Protein AF-A0A7T8JTJ6-F1 (afdb_monomer_lite)

InterPro domains:
  IPR001506 Peptidase M12A [PF01400] (3-63)
  IPR001506 Peptidase M12A [PR00480] (8-23)
  IPR001506 Peptidase M12A [PR00480] (51-64)
  IPR001506 Peptidase M12A [PS51864] (1-66)
  IPR024079 Metallopeptidase, catalytic domain superfamily [G3DSA:3.40.390.10] (1-67)

Secondary structure (DSSP, 8-state):
----TTPPP-TT-TTPPPTTTT-S-SS-TT--S---SSS--TTTSS--SS--HHHHHHHHHHTT-TT-TT-

Radius of gyration: 14.87 Å; chains: 1; bounding box: 26×25×44 Å

Organism: Caligus rogercresseyi (NCBI:txid217165)

pLDDT: mean 94.32, std 6.61, range [51.62, 98.0]

Structure (mmCIF, N/CA/C/O backbone):
data_AF-A0A7T8JTJ6-F1
#
_entry.id   AF-A0A7T8JTJ6-F1
#
loop_
_atom_site.group_PDB
_atom_site.id
_atom_site.type_symbol
_atom_site.label_atom_id
_atom_site.label_alt_id
_atom_site.label_comp_id
_atom_site.label_asym_id
_atom_site.label_entity_id
_atom_site.label_seq_id
_atom_site.pdbx_PDB_ins_code
_atom_site.Cartn_x
_atom_site.Cartn_y
_atom_site.Cartn_z
_atom_site.occupancy
_atom_site.B_iso_or_equiv
_atom_site.auth_seq_id
_atom_site.auth_comp_id
_atom_site.auth_asym_id
_atom_site.auth_atom_id
_atom_site.pdbx_PDB_model_num
ATOM 1 N N . LEU A 1 1 ? 7.991 14.067 12.718 1.00 51.62 1 LEU A N 1
ATOM 2 C CA . LEU A 1 1 ? 7.995 12.588 12.763 1.00 51.62 1 LEU A CA 1
ATOM 3 C C . LEU A 1 1 ? 6.654 12.091 12.249 1.00 51.62 1 LEU A C 1
ATOM 5 O O . LEU A 1 1 ? 5.641 12.634 12.666 1.00 51.62 1 LEU A O 1
ATOM 9 N N . THR A 1 2 ? 6.640 11.114 11.343 1.00 67.69 2 THR A N 1
ATOM 10 C CA . THR A 1 2 ? 5.403 10.399 10.989 1.00 67.69 2 THR A CA 1
ATOM 11 C C . THR A 1 2 ? 5.153 9.297 12.021 1.00 67.69 2 THR A C 1
ATOM 13 O O . THR A 1 2 ? 6.112 8.707 12.519 1.00 67.69 2 THR A O 1
ATOM 16 N N . THR A 1 3 ? 3.893 9.051 12.380 1.00 86.81 3 THR A N 1
ATOM 17 C CA . THR A 1 3 ? 3.499 7.993 13.321 1.00 86.81 3 THR A CA 1
ATOM 18 C C . THR A 1 3 ? 2.686 6.927 12.595 1.00 86.81 3 THR A C 1
ATOM 20 O O . THR A 1 3 ? 1.832 7.228 11.761 1.00 86.81 3 THR A O 1
ATOM 23 N N . ALA A 1 4 ? 2.971 5.662 12.897 1.00 91.38 4 ALA A N 1
ATOM 24 C CA . ALA A 1 4 ? 2.258 4.526 12.325 1.00 91.38 4 ALA A CA 1
ATOM 25 C C . ALA A 1 4 ? 1.017 4.128 13.141 1.00 91.38 4 ALA A C 1
ATOM 27 O O . ALA A 1 4 ? 0.261 3.271 12.695 1.00 91.38 4 ALA A O 1
ATOM 28 N N . TYR A 1 5 ? 0.797 4.737 14.315 1.00 94.25 5 TYR A N 1
ATOM 29 C CA . TYR A 1 5 ? -0.287 4.377 15.239 1.00 94.25 5 TYR A CA 1
ATOM 30 C C . TYR A 1 5 ? -0.321 2.867 15.564 1.00 94.25 5 TYR A C 1
ATOM 32 O O . TYR A 1 5 ? -1.384 2.253 15.620 1.00 94.25 5 TYR A O 1
ATOM 40 N N . GLY A 1 6 ? 0.861 2.264 15.740 1.00 93.25 6 GLY A N 1
ATOM 41 C CA . GLY A 1 6 ? 1.053 0.832 16.015 1.00 93.25 6 GLY A CA 1
ATOM 42 C C . GLY A 1 6 ? 0.633 -0.122 14.894 1.00 93.25 6 GLY A C 1
ATOM 43 O O . GLY A 1 6 ? 0.641 -1.326 15.114 1.00 93.25 6 GLY A O 1
ATOM 44 N N . GLU A 1 7 ? 0.278 0.392 13.715 1.00 95.50 7 GLU A N 1
ATOM 45 C CA . GLU A 1 7 ? -0.028 -0.428 12.544 1.00 95.50 7 GLU A CA 1
ATOM 46 C C . GLU A 1 7 ? 1.246 -0.733 11.753 1.00 95.50 7 GLU A C 1
ATOM 48 O O . GLU A 1 7 ? 2.078 0.146 11.510 1.00 95.50 7 GLU A O 1
ATOM 53 N N . GLU A 1 8 ? 1.393 -1.987 11.336 1.00 95.00 8 GLU A N 1
ATOM 54 C CA . GLU A 1 8 ? 2.509 -2.432 10.500 1.00 95.00 8 GLU A CA 1
ATOM 55 C C . GLU A 1 8 ? 2.451 -1.836 9.086 1.00 95.00 8 GLU A C 1
ATOM 57 O O . GLU A 1 8 ? 1.438 -1.277 8.657 1.00 95.00 8 GLU A O 1
ATOM 62 N N . TYR A 1 9 ? 3.537 -2.015 8.327 1.00 95.38 9 TYR A N 1
ATOM 63 C CA . TYR A 1 9 ? 3.548 -1.681 6.906 1.00 95.38 9 TYR A CA 1
ATOM 64 C C . TYR A 1 9 ? 2.450 -2.450 6.166 1.00 95.38 9 TYR A C 1
ATOM 66 O O . TYR A 1 9 ? 2.226 -3.640 6.407 1.00 95.38 9 TYR A O 1
ATOM 74 N N . ASP A 1 10 ? 1.758 -1.749 5.278 1.00 96.62 10 ASP A N 1
ATOM 75 C CA . ASP A 1 10 ? 0.619 -2.282 4.556 1.00 96.62 10 ASP A CA 1
ATOM 76 C C . ASP A 1 10 ? 0.842 -2.163 3.051 1.00 96.62 10 ASP A C 1
ATOM 78 O O . ASP A 1 10 ? 0.677 -1.093 2.463 1.00 96.62 10 ASP A O 1
ATOM 82 N N . TYR A 1 11 ? 1.228 -3.283 2.444 1.00 96.56 11 TYR A N 1
ATOM 83 C CA . TYR A 1 11 ? 1.379 -3.420 0.995 1.00 96.56 11 TYR A CA 1
ATOM 84 C C . TYR A 1 11 ? 0.044 -3.264 0.254 1.00 96.56 11 TYR A C 1
ATOM 86 O O . TYR A 1 11 ? 0.037 -2.902 -0.923 1.00 96.56 11 TYR A O 1
ATOM 94 N N . ASP A 1 12 ? -1.075 -3.478 0.956 1.00 96.50 12 ASP A N 1
ATOM 95 C CA . ASP A 1 12 ? -2.423 -3.342 0.419 1.00 96.50 12 ASP A CA 1
ATOM 96 C C . ASP A 1 12 ? -3.051 -1.968 0.676 1.00 96.50 12 ASP A C 1
ATOM 98 O O . ASP A 1 12 ? -4.214 -1.757 0.331 1.00 96.50 12 ASP A O 1
ATOM 102 N N . SER A 1 13 ? -2.309 -1.022 1.253 1.00 97.06 13 SER A N 1
ATOM 103 C CA . SER A 1 13 ? -2.815 0.331 1.478 1.00 97.06 13 SER A CA 1
ATOM 104 C C . SER A 1 13 ? -3.175 0.999 0.152 1.00 97.06 13 SER A C 1
ATOM 106 O O . SER A 1 13 ? -2.401 0.959 -0.807 1.00 97.06 13 SER A O 1
ATOM 108 N N . ILE A 1 14 ? -4.304 1.712 0.108 1.00 97.38 14 ILE A N 1
ATOM 109 C CA . ILE A 1 14 ? -4.692 2.519 -1.063 1.00 97.38 14 ILE A CA 1
ATOM 110 C C . ILE A 1 14 ? -3.680 3.636 -1.364 1.00 97.38 14 ILE A C 1
ATOM 112 O O . ILE A 1 14 ? -3.633 4.163 -2.474 1.00 97.38 14 ILE A O 1
ATOM 116 N N . MET A 1 15 ? -2.873 3.999 -0.365 1.00 96.50 15 MET A N 1
ATOM 117 C CA . MET A 1 15 ? -1.820 5.005 -0.466 1.00 96.50 15 MET A CA 1
ATOM 118 C C . MET A 1 15 ? -0.495 4.427 -0.975 1.00 96.50 15 MET A C 1
ATOM 120 O O . MET A 1 15 ? 0.443 5.188 -1.214 1.00 96.50 15 MET A O 1
ATOM 124 N N . HIS A 1 16 ? -0.379 3.104 -1.110 1.00 97.56 16 HIS A N 1
ATOM 125 C CA . HIS A 1 16 ? 0.837 2.477 -1.603 1.00 97.56 16 HIS A CA 1
ATOM 126 C C . HIS A 1 16 ? 0.996 2.754 -3.104 1.00 97.56 16 HIS A C 1
ATOM 128 O O . HIS A 1 16 ? 0.057 2.623 -3.889 1.00 97.56 16 HIS A O 1
ATOM 134 N N . TYR A 1 17 ? 2.200 3.129 -3.531 1.00 97.50 17 TYR A N 1
ATOM 135 C CA . TYR A 1 17 ? 2.513 3.263 -4.954 1.00 97.50 17 TYR A CA 1
ATOM 136 C C . TYR A 1 17 ? 2.584 1.893 -5.635 1.00 97.50 17 TYR A C 1
ATOM 138 O O . TYR A 1 17 ? 2.920 0.894 -5.005 1.00 97.50 17 TYR A O 1
ATOM 146 N N . SER A 1 18 ? 2.304 1.825 -6.936 1.00 96.31 18 SER A N 1
ATOM 147 C CA . SER A 1 18 ? 2.602 0.605 -7.691 1.00 96.31 18 SER A CA 1
ATOM 148 C C . SER A 1 18 ? 4.107 0.372 -7.776 1.00 96.31 18 SER A C 1
ATOM 150 O O . SER A 1 18 ? 4.899 1.313 -7.685 1.00 96.31 18 SER A O 1
ATOM 152 N N . SER A 1 19 ? 4.505 -0.875 -8.022 1.00 97.19 19 SER A N 1
ATOM 153 C CA . SER A 1 19 ? 5.910 -1.268 -8.206 1.00 97.19 19 SER A CA 1
ATOM 154 C C . SER A 1 19 ? 6.641 -0.515 -9.317 1.00 97.19 19 SER A C 1
ATOM 156 O O . SER A 1 19 ? 7.869 -0.503 -9.354 1.00 97.19 19 SER A O 1
ATOM 158 N N . ARG A 1 20 ? 5.889 0.139 -10.207 1.00 96.56 20 ARG A N 1
ATOM 159 C CA . ARG A 1 20 ? 6.377 0.848 -11.395 1.00 96.56 20 ARG A CA 1
ATOM 160 C C . ARG A 1 20 ? 6.106 2.351 -11.363 1.00 96.56 20 ARG A C 1
ATOM 162 O O . ARG A 1 20 ? 6.252 3.025 -12.384 1.00 96.56 20 ARG A O 1
ATOM 169 N N . ALA A 1 21 ? 5.673 2.891 -10.224 1.00 96.25 21 ALA A N 1
ATOM 170 C CA . ALA A 1 21 ? 5.418 4.319 -10.088 1.00 96.25 21 ALA A CA 1
ATOM 171 C C . ALA A 1 21 ? 6.686 5.123 -10.420 1.00 96.25 21 ALA A C 1
ATOM 173 O O . ALA A 1 21 ? 7.762 4.837 -9.895 1.00 96.25 21 ALA A O 1
ATOM 174 N N . PHE A 1 22 ? 6.551 6.116 -11.304 1.00 96.31 22 PHE A N 1
ATOM 175 C CA . PHE A 1 22 ? 7.653 6.959 -11.792 1.00 96.31 22 PHE A CA 1
ATOM 176 C C . PHE A 1 22 ? 8.809 6.198 -12.470 1.00 96.31 22 PHE A C 1
ATOM 178 O O . PHE A 1 22 ? 9.929 6.705 -12.525 1.00 96.31 22 PHE A O 1
ATOM 185 N N . SER A 1 23 ? 8.561 4.993 -12.996 1.00 97.19 23 SER A N 1
ATOM 186 C CA . SER A 1 23 ? 9.553 4.294 -13.816 1.00 97.19 23 SER A CA 1
ATOM 187 C C . SER A 1 23 ? 9.905 5.104 -15.068 1.00 97.19 23 SER A C 1
ATOM 189 O O . SER A 1 23 ? 9.047 5.764 -15.656 1.00 97.19 23 SER A O 1
ATOM 191 N N . LYS A 1 24 ? 11.170 5.016 -15.499 1.00 96.44 24 LYS A N 1
ATOM 192 C CA . LYS A 1 24 ? 11.644 5.607 -16.764 1.00 96.44 24 LYS A CA 1
ATOM 193 C C . LYS A 1 24 ? 10.962 4.994 -17.993 1.00 96.44 24 LYS A C 1
ATOM 195 O O . LYS A 1 24 ? 10.906 5.640 -19.032 1.00 96.44 24 LYS A O 1
ATOM 200 N N . ASP A 1 25 ? 10.466 3.765 -17.859 1.00 94.75 25 ASP A N 1
ATOM 201 C CA . ASP A 1 25 ? 9.676 3.066 -18.865 1.00 94.75 25 ASP A CA 1
ATOM 202 C C . ASP A 1 25 ? 8.581 2.256 -18.153 1.00 94.75 25 ASP A C 1
ATOM 204 O O . ASP A 1 25 ? 8.843 1.264 -17.467 1.00 94.75 25 ASP A O 1
ATOM 208 N N . TYR A 1 26 ? 7.337 2.722 -18.276 1.00 90.12 26 TYR A N 1
ATOM 209 C CA . TYR A 1 26 ? 6.164 2.094 -17.663 1.00 90.12 26 TYR A CA 1
ATOM 210 C C . TYR A 1 26 ? 5.614 0.907 -18.477 1.00 90.12 26 TYR A C 1
ATOM 212 O O . TYR A 1 26 ? 4.763 0.170 -17.980 1.00 90.12 26 TYR A O 1
ATOM 220 N N . HIS A 1 27 ? 6.118 0.645 -19.685 1.00 91.38 27 HIS A N 1
ATOM 221 C CA . HIS A 1 27 ? 5.704 -0.518 -20.470 1.00 91.38 27 HIS A CA 1
ATOM 222 C C . HIS A 1 27 ? 6.584 -1.748 -20.210 1.00 91.38 27 HIS A C 1
ATOM 224 O O . HIS A 1 27 ? 6.040 -2.842 -20.118 1.00 91.38 27 HIS A O 1
ATOM 230 N N . ASP A 1 28 ? 7.881 -1.584 -19.925 1.00 94.62 28 ASP A N 1
ATOM 231 C CA . ASP A 1 28 ? 8.816 -2.691 -19.613 1.00 94.62 28 ASP A CA 1
ATOM 232 C C . ASP A 1 28 ? 8.710 -3.264 -18.166 1.00 94.62 28 ASP A C 1
ATOM 234 O O . ASP A 1 28 ? 9.231 -2.645 -17.231 1.00 94.62 28 ASP A O 1
ATOM 238 N N . PRO A 1 29 ? 8.035 -4.413 -17.937 1.00 90.00 29 PRO A N 1
ATOM 239 C CA . PRO A 1 29 ? 7.733 -4.952 -16.599 1.00 90.00 29 PRO A CA 1
ATOM 240 C C . PRO A 1 29 ? 8.949 -5.230 -15.719 1.00 90.00 29 PRO A C 1
ATOM 242 O O . PRO A 1 29 ? 8.800 -5.243 -14.500 1.00 90.00 29 PRO A O 1
ATOM 245 N N . GLU A 1 30 ? 10.138 -5.352 -16.300 1.00 93.56 30 GLU A N 1
ATOM 246 C CA . GLU A 1 30 ? 11.373 -5.597 -15.556 1.00 93.56 30 GLU A CA 1
ATOM 247 C C . GLU A 1 30 ? 11.908 -4.327 -14.866 1.00 93.56 30 GLU A C 1
ATOM 249 O O . GLU A 1 30 ? 12.709 -4.398 -13.930 1.00 93.56 30 GLU A O 1
ATOM 254 N N . ILE A 1 31 ? 11.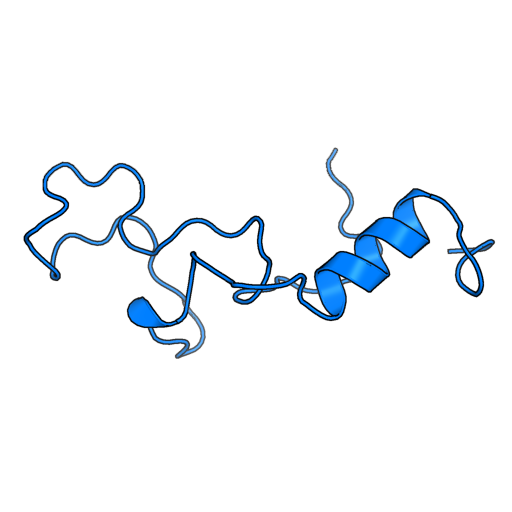460 -3.135 -15.284 1.00 95.44 31 ILE A N 1
ATOM 255 C CA . ILE A 1 31 ? 11.912 -1.859 -14.714 1.00 95.44 31 ILE A CA 1
ATOM 256 C C . ILE A 1 31 ? 10.999 -1.456 -13.554 1.00 95.44 31 ILE A C 1
ATOM 258 O O . ILE A 1 31 ? 10.090 -0.623 -13.679 1.00 95.44 31 ILE A O 1
ATOM 262 N N . LEU A 1 32 ? 11.288 -2.055 -12.401 1.00 96.69 32 LEU A N 1
ATOM 263 C CA . LEU A 1 32 ? 10.643 -1.775 -11.122 1.00 96.69 32 LEU A CA 1
ATOM 264 C C . LEU A 1 32 ? 11.340 -0.623 -10.384 1.00 96.69 32 LEU A C 1
ATOM 266 O O . LEU A 1 32 ? 12.567 -0.527 -10.349 1.00 96.69 32 LEU A O 1
ATOM 270 N N . THR A 1 33 ? 10.551 0.236 -9.743 1.00 97.56 33 THR A N 1
ATOM 271 C CA . THR A 1 33 ? 11.028 1.291 -8.833 1.00 97.56 33 THR A CA 1
ATOM 272 C C . THR A 1 33 ? 10.816 0.929 -7.364 1.00 97.56 33 THR A C 1
ATOM 274 O O . THR A 1 33 ? 11.520 1.452 -6.500 1.00 97.56 33 THR A O 1
ATOM 277 N N . ILE A 1 34 ? 9.887 0.012 -7.064 1.00 97.44 34 ILE A N 1
ATOM 278 C CA . ILE A 1 34 ? 9.619 -0.496 -5.713 1.00 97.44 34 ILE A CA 1
ATOM 279 C C . ILE A 1 34 ? 9.568 -2.025 -5.753 1.00 97.44 34 ILE A C 1
ATOM 281 O O . ILE A 1 34 ? 8.768 -2.603 -6.485 1.00 97.44 34 ILE A O 1
ATOM 285 N N . VAL A 1 35 ? 10.397 -2.673 -4.927 1.00 96.88 35 VAL A N 1
ATOM 286 C CA . VAL A 1 35 ? 10.483 -4.137 -4.812 1.00 96.88 35 VAL A CA 1
ATOM 287 C C . VAL A 1 35 ? 10.188 -4.552 -3.363 1.00 96.88 35 VAL A C 1
ATOM 289 O O . VAL A 1 35 ? 10.957 -4.182 -2.465 1.00 96.88 35 VAL A O 1
ATOM 292 N N . PRO A 1 36 ? 9.093 -5.293 -3.098 1.00 96.06 36 PRO A N 1
ATOM 293 C CA . PRO A 1 36 ? 8.800 -5.823 -1.766 1.00 96.06 36 PRO A CA 1
ATOM 294 C C . PRO A 1 36 ? 9.885 -6.796 -1.281 1.00 96.06 36 PRO A C 1
ATOM 296 O O . PRO A 1 36 ? 10.462 -7.547 -2.061 1.00 96.06 36 PRO A O 1
ATOM 299 N N . ARG A 1 37 ? 10.167 -6.808 0.029 1.00 94.62 37 ARG A N 1
ATOM 300 C CA . ARG A 1 37 ? 11.250 -7.636 0.614 1.00 94.62 37 ARG A CA 1
ATOM 301 C C . ARG A 1 37 ? 10.791 -8.971 1.204 1.00 94.62 37 ARG A C 1
ATOM 303 O O . ARG A 1 37 ? 11.624 -9.800 1.543 1.00 94.62 37 ARG A O 1
ATOM 310 N N . ASN A 1 38 ? 9.489 -9.168 1.376 1.00 89.50 38 ASN A N 1
ATOM 311 C CA . ASN A 1 38 ? 8.892 -10.258 2.154 1.00 89.50 38 ASN A CA 1
ATOM 312 C C . ASN A 1 38 ? 8.094 -11.251 1.291 1.00 89.50 38 ASN A C 1
ATOM 314 O O . ASN A 1 38 ? 7.128 -11.838 1.770 1.00 89.50 38 ASN A O 1
ATOM 318 N N . GLY A 1 39 ? 8.472 -11.418 0.022 1.00 88.50 39 GLY A N 1
ATOM 319 C CA . GLY A 1 39 ? 7.829 -12.375 -0.887 1.00 88.50 39 GLY A CA 1
ATOM 320 C C . GLY A 1 39 ? 6.472 -11.934 -1.445 1.00 88.50 39 GLY A C 1
ATOM 321 O O . GLY A 1 39 ? 5.860 -12.697 -2.182 1.00 88.50 39 GLY A O 1
ATOM 322 N N . VAL A 1 40 ? 6.011 -10.718 -1.129 1.00 94.31 40 VAL A N 1
ATOM 323 C CA . VAL A 1 40 ? 4.880 -10.084 -1.823 1.00 94.31 40 VAL A CA 1
ATOM 324 C C . VAL A 1 40 ? 5.284 -9.819 -3.273 1.00 94.31 40 VAL A C 1
ATOM 326 O O . VAL A 1 40 ? 6.385 -9.319 -3.523 1.00 94.31 40 VAL A O 1
ATOM 329 N N . SER A 1 41 ? 4.410 -10.154 -4.222 1.00 95.31 41 SER A N 1
ATOM 330 C CA . SER A 1 41 ? 4.685 -9.915 -5.636 1.00 95.31 41 SER A CA 1
ATOM 331 C C . SER A 1 41 ? 4.670 -8.400 -5.926 1.00 95.31 41 SER A C 1
ATOM 333 O O . SER A 1 41 ? 3.827 -7.670 -5.394 1.00 95.31 41 SER A O 1
ATOM 335 N N . PRO A 1 42 ? 5.597 -7.875 -6.751 1.00 95.38 42 PRO A N 1
ATOM 336 C CA . PRO A 1 42 ? 5.564 -6.477 -7.185 1.00 95.38 42 PRO A CA 1
ATOM 337 C C . PRO A 1 42 ? 4.255 -6.080 -7.887 1.00 95.38 42 PRO A C 1
ATOM 339 O O . PRO A 1 42 ? 3.894 -4.904 -7.906 1.00 95.38 42 PRO A O 1
ATOM 342 N N . GLU A 1 43 ? 3.536 -7.030 -8.471 1.00 93.50 43 GLU A N 1
ATOM 343 C CA . GLU A 1 43 ? 2.249 -6.817 -9.135 1.00 93.50 43 GLU A CA 1
ATOM 344 C C . GLU A 1 43 ? 1.103 -6.596 -8.134 1.00 93.50 43 GLU A C 1
ATOM 346 O O . GLU A 1 43 ? 0.115 -5.941 -8.471 1.00 93.50 43 GLU A O 1
ATOM 351 N N . ASP A 1 44 ? 1.249 -7.080 -6.897 1.00 94.62 44 ASP A N 1
ATOM 352 C CA . ASP A 1 44 ? 0.221 -6.977 -5.857 1.00 94.62 44 ASP A CA 1
ATOM 353 C C . ASP A 1 44 ? 0.175 -5.593 -5.191 1.00 94.62 44 ASP A C 1
ATOM 355 O O . ASP A 1 44 ? -0.850 -5.212 -4.615 1.00 94.62 44 ASP A O 1
ATOM 359 N N . ILE A 1 45 ? 1.252 -4.807 -5.277 1.00 96.25 45 ILE A N 1
ATOM 360 C CA . ILE A 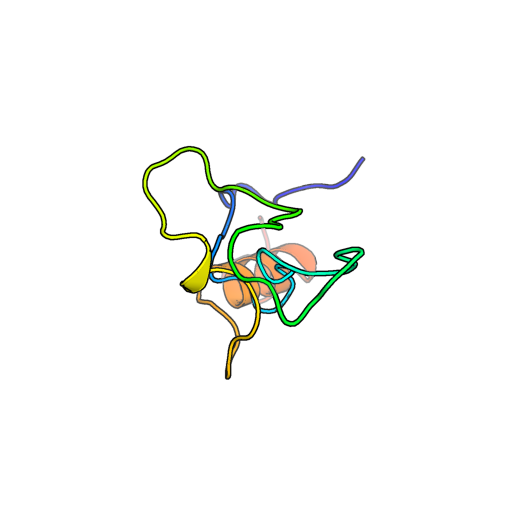1 45 ? 1.337 -3.480 -4.655 1.00 96.25 45 ILE A CA 1
ATOM 361 C C . ILE A 1 45 ? 0.813 -2.372 -5.571 1.00 96.25 45 ILE A C 1
ATOM 363 O O . ILE A 1 45 ? 0.993 -2.382 -6.790 1.00 96.25 45 ILE A O 1
ATOM 367 N N . GLY A 1 46 ? 0.207 -1.347 -4.973 1.00 95.56 46 GLY A N 1
ATOM 368 C CA . GLY A 1 46 ? -0.262 -0.171 -5.697 1.00 95.56 46 GLY A CA 1
ATOM 369 C C . GLY A 1 46 ? -1.773 -0.055 -5.767 1.00 95.56 46 GLY A C 1
ATOM 370 O O . GLY A 1 46 ? -2.447 0.052 -4.750 1.00 95.56 46 GLY A O 1
ATOM 371 N N . ARG A 1 47 ? -2.320 -0.004 -6.988 1.00 92.31 47 ARG A N 1
ATOM 372 C CA . ARG A 1 47 ? -3.719 0.376 -7.225 1.00 92.31 47 ARG A CA 1
ATOM 373 C C . ARG A 1 47 ? -4.687 -0.566 -6.503 1.00 92.31 47 ARG A C 1
ATOM 375 O O . ARG A 1 47 ? -4.851 -1.715 -6.905 1.00 92.31 47 ARG A O 1
ATOM 382 N N . LYS A 1 48 ? -5.433 -0.034 -5.534 1.00 95.50 48 LYS A N 1
ATOM 383 C CA . LYS A 1 48 ? -6.543 -0.728 -4.867 1.00 95.50 48 LYS A CA 1
ATOM 384 C C . LYS A 1 48 ? -7.885 -0.075 -5.176 1.00 95.50 48 LYS A C 1
ATOM 386 O O . LYS A 1 48 ? -7.968 1.113 -5.477 1.00 95.50 48 LYS A O 1
ATOM 391 N N . LYS A 1 49 ? -8.954 -0.874 -5.123 1.00 96.12 49 LYS A N 1
ATOM 392 C CA . LYS A 1 49 ? -10.334 -0.403 -5.341 1.00 96.12 49 LYS A CA 1
ATOM 393 C C . LYS A 1 49 ? -10.922 0.275 -4.101 1.00 96.12 49 LYS A C 1
ATOM 395 O O . LYS A 1 49 ? -11.739 1.175 -4.240 1.00 96.12 49 LYS A O 1
ATOM 400 N N . ASN A 1 50 ? -10.528 -0.186 -2.918 1.00 97.19 50 ASN A N 1
ATOM 401 C CA . ASN A 1 50 ? -11.054 0.242 -1.626 1.00 97.19 50 ASN A CA 1
ATOM 402 C C . ASN A 1 50 ? -9.905 0.3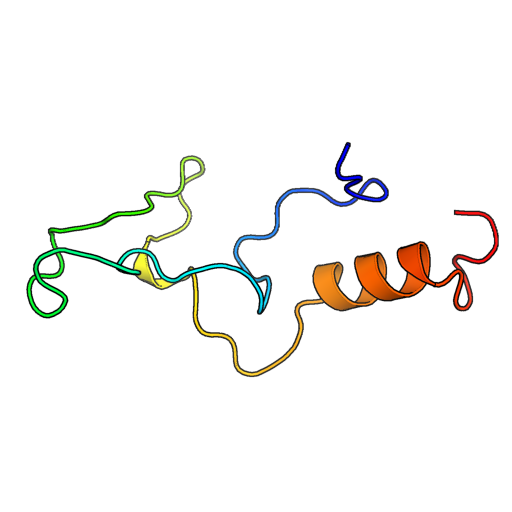89 -0.622 1.00 97.19 50 ASN A C 1
ATOM 404 O O . ASN A 1 50 ? -8.801 -0.091 -0.877 1.00 97.19 50 ASN A O 1
ATOM 408 N N . TYR A 1 51 ? -10.200 1.007 0.520 1.00 98.00 51 TYR A N 1
ATOM 409 C CA . TYR A 1 51 ? -9.304 1.064 1.673 1.00 98.00 51 TYR A CA 1
ATOM 410 C C . TYR A 1 51 ? -8.986 -0.336 2.195 1.00 98.00 51 TYR A C 1
ATOM 412 O O . TYR A 1 51 ? -9.882 -1.184 2.285 1.00 98.00 51 TYR A O 1
ATOM 420 N N . SER A 1 52 ? -7.737 -0.557 2.596 1.00 97.88 52 SER A N 1
ATOM 421 C CA . SER A 1 52 ? -7.398 -1.749 3.363 1.00 97.88 52 SER A CA 1
ATOM 422 C C . SER A 1 52 ? -7.991 -1.663 4.782 1.00 97.88 52 SER A C 1
ATOM 424 O O . SER A 1 52 ? -8.325 -0.575 5.272 1.00 97.88 52 SER A O 1
ATOM 426 N N . PRO A 1 53 ? -8.089 -2.787 5.511 1.00 97.88 53 PRO A N 1
ATOM 427 C CA . PRO A 1 53 ? -8.433 -2.753 6.930 1.00 97.88 53 PRO A CA 1
ATOM 428 C C . PRO A 1 53 ? -7.487 -1.861 7.750 1.00 97.88 53 PRO A C 1
ATOM 430 O O . PRO A 1 53 ? -7.946 -1.129 8.629 1.00 97.88 53 PRO A O 1
ATOM 433 N N . LYS A 1 54 ? -6.183 -1.869 7.435 1.00 97.62 54 LYS A N 1
ATOM 434 C CA . LYS A 1 54 ? -5.174 -1.061 8.135 1.00 97.62 54 LYS A CA 1
ATOM 435 C C . LYS A 1 54 ? -5.319 0.427 7.816 1.00 97.62 54 LYS A C 1
ATOM 437 O O . LYS A 1 54 ? -5.196 1.232 8.733 1.00 97.62 54 LYS A O 1
ATOM 442 N N . ASP A 1 55 ? -5.668 0.813 6.588 1.00 98.00 55 ASP A N 1
ATOM 443 C CA . ASP A 1 55 ? -5.987 2.210 6.247 1.00 98.00 55 ASP A CA 1
ATOM 444 C C . ASP A 1 55 ? -7.112 2.748 7.142 1.00 98.00 55 ASP A C 1
ATOM 446 O O . ASP A 1 55 ? -6.990 3.815 7.752 1.00 98.00 55 ASP A O 1
ATOM 450 N N . ILE A 1 56 ? -8.193 1.969 7.272 1.00 97.94 56 ILE A N 1
ATOM 451 C CA . ILE A 1 56 ? -9.357 2.323 8.092 1.00 97.94 56 ILE A CA 1
ATOM 452 C C . ILE A 1 56 ? -8.957 2.443 9.565 1.00 97.94 56 ILE A C 1
ATOM 454 O O . ILE A 1 56 ? -9.330 3.414 10.226 1.00 97.94 56 ILE A O 1
ATOM 458 N N . ILE A 1 57 ? -8.193 1.481 10.090 1.00 97.56 57 ILE A N 1
ATOM 459 C CA . ILE A 1 57 ? -7.743 1.495 11.487 1.00 97.56 57 ILE A CA 1
ATOM 460 C C . ILE A 1 57 ? -6.820 2.692 11.748 1.00 97.56 57 ILE A C 1
ATOM 462 O O . ILE A 1 57 ? -7.040 3.418 12.719 1.00 97.56 57 ILE A O 1
ATOM 466 N N . LYS A 1 58 ? -5.842 2.964 10.873 1.00 96.88 58 LYS A N 1
ATOM 467 C CA . LYS A 1 58 ? -4.929 4.112 11.015 1.00 96.88 58 LYS A CA 1
ATOM 468 C C . LYS A 1 58 ? -5.682 5.434 11.038 1.00 96.88 58 LYS A C 1
ATOM 470 O O . LYS A 1 58 ? -5.391 6.263 11.894 1.00 96.88 58 LYS A O 1
ATOM 475 N N . ILE A 1 59 ? -6.658 5.627 10.147 1.00 96.88 59 ILE A N 1
ATOM 476 C CA . ILE A 1 59 ? -7.481 6.846 10.131 1.00 96.88 59 ILE A CA 1
ATOM 477 C C . ILE A 1 59 ? -8.310 6.958 11.414 1.00 96.88 59 ILE A C 1
ATOM 479 O O . ILE A 1 59 ? -8.319 8.017 12.038 1.00 96.88 59 ILE A O 1
ATOM 483 N N . LYS A 1 60 ? -8.955 5.877 11.867 1.00 98.00 60 LYS A N 1
ATOM 484 C CA . LYS A 1 60 ? -9.731 5.910 13.117 1.00 98.00 60 LYS A CA 1
ATOM 485 C C . LYS A 1 60 ? -8.866 6.242 14.332 1.00 98.00 60 LYS A C 1
ATOM 487 O O . LYS A 1 60 ? -9.286 7.048 15.151 1.00 98.00 60 LYS A O 1
ATOM 492 N N . LYS A 1 61 ? -7.656 5.685 14.425 1.00 96.88 61 LYS A N 1
ATOM 493 C CA . LYS A 1 61 ? -6.686 6.010 15.485 1.00 96.88 61 LYS A CA 1
ATOM 494 C C . LYS A 1 61 ? -6.206 7.458 15.398 1.00 96.88 61 LYS A C 1
ATOM 496 O O . LYS A 1 61 ? -6.197 8.162 16.401 1.00 96.88 61 LYS A O 1
ATOM 501 N N . MET A 1 62 ? -5.874 7.929 14.195 1.00 95.50 62 MET A N 1
ATOM 502 C CA . MET A 1 62 ? -5.443 9.310 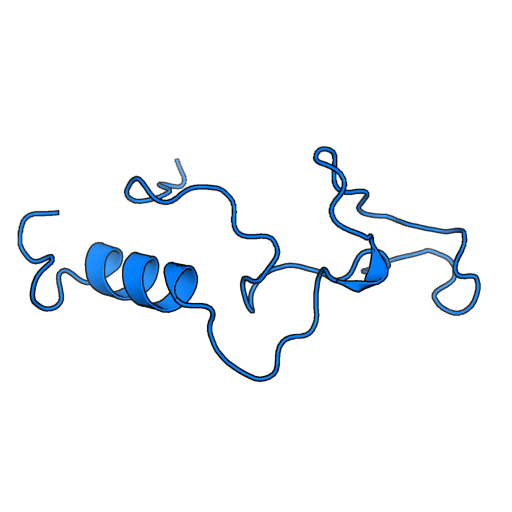13.948 1.00 95.50 62 MET A CA 1
ATOM 503 C C . MET A 1 62 ? -6.486 10.333 14.411 1.00 95.50 62 MET A C 1
ATOM 505 O O . MET A 1 62 ? -6.126 11.344 15.010 1.00 95.50 62 MET A O 1
ATOM 509 N N . TYR A 1 63 ? -7.765 10.055 14.158 1.00 96.88 63 TYR A N 1
ATOM 510 C CA . TYR A 1 63 ? -8.880 10.944 14.489 1.00 96.88 63 TYR A CA 1
ATOM 511 C C . TYR A 1 63 ? -9.623 10.557 15.775 1.00 96.88 63 TYR A C 1
ATOM 513 O O . TYR A 1 63 ? -10.668 11.139 16.060 1.00 96.88 63 TYR A O 1
ATOM 521 N N . ARG A 1 64 ? -9.095 9.606 16.564 1.00 96.62 64 ARG A N 1
ATOM 522 C CA . ARG A 1 64 ? -9.685 9.134 17.833 1.00 96.62 64 ARG A CA 1
ATOM 523 C C . ARG A 1 64 ? -11.159 8.736 17.709 1.00 96.62 64 ARG A C 1
ATOM 525 O O . ARG A 1 64 ? -11.981 9.041 18.568 1.00 96.62 64 ARG A O 1
ATOM 532 N N . CYS A 1 65 ? -11.5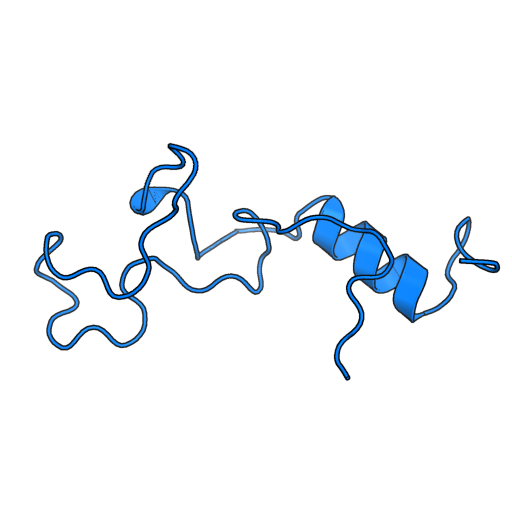09 8.077 16.611 1.00 98.00 65 CYS A N 1
ATOM 533 C CA . CYS A 1 65 ? -12.844 7.529 16.412 1.00 98.00 65 CYS A CA 1
ATOM 534 C C . CYS A 1 65 ? -13.021 6.249 17.233 1.00 98.00 65 CYS A C 1
ATOM 536 O O . CYS A 1 65 ? -12.082 5.458 17.335 1.00 98.00 65 CYS A O 1
ATOM 538 N N . ALA A 1 66 ? -14.242 5.980 17.699 1.00 94.81 66 ALA A N 1
ATOM 539 C CA . ALA A 1 66 ? -14.581 4.731 18.376 1.00 94.81 66 ALA A CA 1
ATOM 540 C C . ALA A 1 66 ? -14.119 3.478 17.604 1.00 94.81 66 ALA A C 1
ATOM 542 O O . ALA A 1 66 ? -14.335 3.397 16.383 1.00 94.81 66 ALA A O 1
ATOM 543 N N . PRO A 1 67 ? -13.516 2.471 18.270 1.00 95.19 67 PRO A N 1
ATOM 544 C CA . PRO A 1 67 ? -13.212 2.364 19.710 1.00 95.19 67 PRO A CA 1
ATOM 545 C C . PRO A 1 67 ? -11.774 2.804 20.092 1.00 95.19 67 PRO A C 1
ATOM 547 O O . PRO A 1 67 ? -11.188 2.279 21.038 1.00 95.19 67 PRO A O 1
ATOM 550 N N . TYR A 1 68 ? -11.151 3.683 19.303 1.00 96.44 68 TYR A N 1
ATOM 551 C CA . 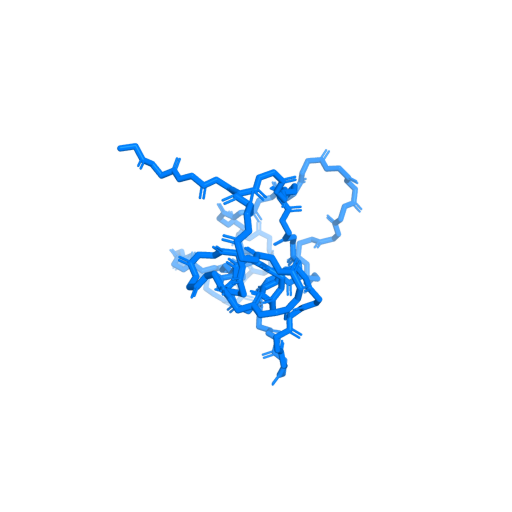TYR A 1 68 ? -9.744 4.085 19.423 1.00 96.44 68 TYR A CA 1
ATOM 552 C C . TYR A 1 68 ? -9.564 5.477 20.049 1.00 96.44 68 TYR A C 1
ATOM 554 O O . TYR A 1 68 ? -8.582 6.160 19.765 1.00 96.44 68 TYR A O 1
ATOM 562 N N . GLU A 1 69 ? -10.493 5.924 20.894 1.00 96.12 69 GLU A N 1
ATOM 563 C CA . GLU A 1 69 ? -10.457 7.244 21.541 1.00 96.12 69 GLU A CA 1
ATOM 564 C C . GLU A 1 69 ? -9.175 7.472 22.350 1.00 96.12 69 GLU A C 1
ATOM 566 O O . GLU A 1 69 ? -8.647 8.584 22.388 1.00 96.12 69 GLU A O 1
ATOM 571 N N . ASN A 1 70 ? -8.684 6.397 22.975 1.00 92.00 70 ASN A N 1
ATOM 572 C CA . ASN A 1 70 ? -7.506 6.384 23.844 1.00 92.00 70 ASN A CA 1
ATOM 573 C C . ASN A 1 70 ? -6.282 5.745 23.181 1.00 92.00 70 ASN A C 1
ATOM 575 O O . ASN A 1 70 ? -5.350 5.351 23.883 1.00 92.00 70 ASN A O 1
ATOM 579 N N . TRP A 1 71 ? -6.317 5.577 21.858 1.00 85.31 71 TRP A N 1
ATOM 580 C CA . TRP A 1 71 ? -5.133 5.166 21.119 1.00 85.31 71 TRP A CA 1
ATOM 581 C C . TRP A 1 71 ? -4.033 6.235 21.188 1.00 85.31 71 TRP A C 1
ATOM 583 O O . TRP A 1 71 ? -4.357 7.444 21.082 1.00 85.31 71 TRP A O 1
#

Foldseek 3Di:
DDDLLPDDDDQQAQPWAQQCVPFPDPVDPVGGPDDDDPPPDSRSGYHDPDGDPSNVVSVCCVVCNPPNVPD

Sequence (71 aa):
LTTAYGEEYDYDSIMHYSSRAFSKDYHDPEILTIVPRNGVSPEDIGRKKNYSPKDIIKIKKMYRCAPYENW